Protein AF-A0A822GKS7-F1 (afdb_monomer)

Nearest PDB structures (foldseek):
  3gxz-assembly1_B  TM=4.362E-01  e=4.821E+00  Nostoc ellipsosporum

Radius of gyration: 14.97 Å; Cα contacts (8 Å, |Δi|>4): 42; chains: 1; bounding box: 28×41×36 Å

Structure (mmCIF, N/CA/C/O backbone):
data_AF-A0A822GKS7-F1
#
_entry.id   AF-A0A822GKS7-F1
#
loop_
_atom_site.group_PDB
_atom_site.id
_atom_site.type_symbol
_atom_site.label_atom_id
_atom_site.label_alt_id
_atom_site.label_comp_id
_atom_site.label_asym_id
_atom_site.label_entity_id
_atom_site.label_seq_id
_atom_site.pdbx_PDB_ins_code
_atom_site.Cartn_x
_atom_site.Cartn_y
_atom_site.Cartn_z
_atom_site.occupancy
_atom_site.B_iso_or_equiv
_atom_site.auth_seq_id
_atom_site.auth_comp_id
_atom_site.auth_asym_id
_atom_site.auth_atom_id
_atom_site.pdbx_PDB_model_num
ATOM 1 N N . PRO A 1 1 ? -2.190 29.145 0.151 1.00 40.38 1 PRO A N 1
ATOM 2 C CA . PRO A 1 1 ? -1.055 28.456 -0.508 1.00 40.38 1 PRO A CA 1
ATOM 3 C C . PRO A 1 1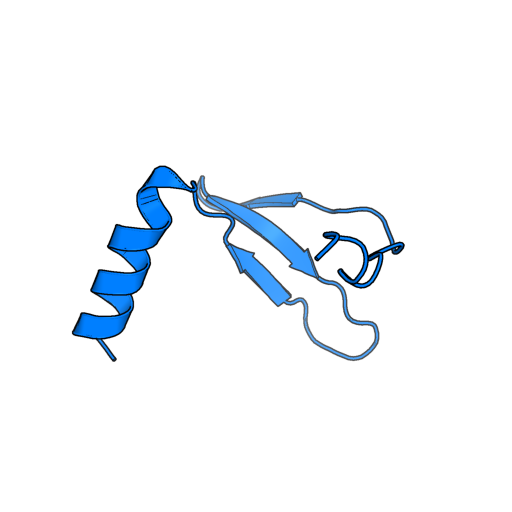 ? -1.578 27.320 -1.394 1.00 40.38 1 PRO A C 1
ATOM 5 O O . PRO A 1 1 ? -2.078 26.319 -0.892 1.00 40.38 1 PRO A O 1
ATOM 8 N N . THR A 1 2 ? -1.585 27.556 -2.702 1.00 33.81 2 THR A N 1
ATOM 9 C CA . THR A 1 2 ? -2.157 26.677 -3.724 1.00 33.81 2 THR A CA 1
ATOM 10 C C . THR A 1 2 ? -1.371 25.373 -3.863 1.00 33.81 2 THR A C 1
ATOM 12 O O . THR A 1 2 ? -0.143 25.345 -3.793 1.00 33.81 2 THR A O 1
ATOM 15 N N . ILE A 1 3 ? -2.110 24.279 -4.042 1.00 45.06 3 ILE A N 1
ATOM 16 C CA . ILE A 1 3 ? -1.649 22.888 -4.161 1.00 45.06 3 ILE A CA 1
ATOM 17 C C . ILE A 1 3 ? -1.070 22.665 -5.578 1.00 45.06 3 ILE A C 1
ATOM 19 O O . ILE A 1 3 ? -1.442 21.736 -6.280 1.00 45.06 3 ILE A O 1
ATOM 23 N N . ASP A 1 4 ? -0.188 23.555 -6.036 1.00 44.94 4 ASP A N 1
ATOM 24 C CA . ASP A 1 4 ? 0.310 23.565 -7.424 1.00 44.94 4 ASP A CA 1
ATOM 25 C C . ASP A 1 4 ? 1.750 23.041 -7.564 1.00 44.94 4 ASP A C 1
ATOM 27 O O . ASP A 1 4 ? 2.254 22.896 -8.676 1.00 44.94 4 ASP A O 1
ATOM 31 N N . ASN A 1 5 ? 2.403 22.679 -6.454 1.00 41.22 5 ASN A N 1
ATOM 32 C CA . ASN A 1 5 ? 3.804 22.235 -6.435 1.00 41.22 5 ASN A CA 1
ATOM 33 C C . ASN A 1 5 ? 3.989 20.739 -6.137 1.00 41.22 5 ASN A C 1
ATOM 35 O O . ASN A 1 5 ? 5.052 20.329 -5.672 1.00 41.22 5 ASN A O 1
ATOM 39 N N . LEU A 1 6 ? 2.991 19.895 -6.410 1.00 46.69 6 LEU A N 1
ATOM 40 C CA . LEU A 1 6 ? 3.270 18.464 -6.521 1.00 46.69 6 LEU A CA 1
ATOM 41 C C . LEU A 1 6 ? 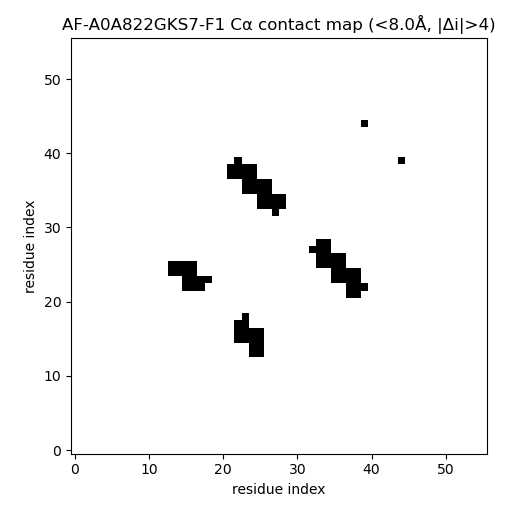3.924 18.233 -7.887 1.00 46.69 6 LEU A C 1
ATOM 43 O O . LEU A 1 6 ? 3.301 18.561 -8.902 1.00 46.69 6 LEU A O 1
ATOM 47 N N . PRO A 1 7 ? 5.164 17.706 -7.952 1.00 48.50 7 PRO A N 1
ATOM 48 C CA . PRO A 1 7 ? 5.807 17.411 -9.220 1.00 48.50 7 PRO A CA 1
ATOM 49 C C . PRO A 1 7 ? 4.857 16.531 -10.021 1.00 48.50 7 PRO A C 1
ATOM 51 O O . PRO A 1 7 ? 4.487 15.430 -9.607 1.00 48.50 7 PRO A O 1
ATOM 54 N N . LYS A 1 8 ? 4.400 17.077 -11.146 1.00 45.75 8 LYS A N 1
ATOM 55 C CA . LYS A 1 8 ? 3.554 16.392 -12.106 1.00 45.75 8 LYS A CA 1
ATOM 56 C C . LYS A 1 8 ? 4.272 15.109 -12.521 1.00 45.75 8 LYS A C 1
ATOM 58 O O . LYS A 1 8 ? 5.173 15.141 -13.354 1.00 45.75 8 LYS A O 1
ATOM 63 N N . PHE A 1 9 ? 3.869 13.981 -11.934 1.00 48.12 9 PHE A N 1
ATOM 64 C CA . PHE A 1 9 ? 4.254 12.637 -12.358 1.00 48.12 9 PHE A CA 1
ATOM 65 C C . PHE A 1 9 ? 3.588 12.333 -13.712 1.00 48.12 9 PHE A C 1
ATOM 67 O O . PHE A 1 9 ? 2.723 11.465 -13.826 1.00 48.12 9 PHE A O 1
ATOM 74 N N . TYR A 1 10 ? 3.962 13.085 -14.746 1.00 48.47 10 TYR A N 1
ATOM 75 C CA . TYR A 1 10 ? 3.755 12.702 -16.132 1.00 48.47 10 TYR A CA 1
ATOM 76 C C . TYR A 1 10 ? 4.791 11.631 -16.446 1.00 48.47 10 TYR A C 1
ATOM 78 O O . TYR A 1 10 ? 5.962 11.931 -16.661 1.00 48.47 10 TYR A O 1
ATOM 86 N N . GLY A 1 11 ? 4.386 10.366 -16.427 1.00 39.72 11 GLY A N 1
ATOM 87 C CA . GLY A 1 11 ? 5.310 9.313 -16.808 1.00 39.72 11 GLY A CA 1
ATOM 88 C C . GLY A 1 11 ? 4.771 7.908 -16.632 1.00 39.72 11 GLY A C 1
ATOM 89 O O . GLY A 1 11 ? 4.920 7.330 -15.563 1.00 39.72 11 GLY A O 1
ATOM 90 N N . LEU A 1 12 ? 4.312 7.358 -17.760 1.00 47.25 12 LEU A N 1
ATOM 91 C CA . LEU A 1 12 ? 4.382 5.938 -18.117 1.00 47.25 12 LEU A CA 1
ATOM 92 C C . LEU A 1 12 ? 3.304 5.049 -17.474 1.00 47.25 12 LEU A C 1
ATOM 94 O O . LEU A 1 12 ? 2.930 5.213 -16.318 1.00 47.25 12 LEU A O 1
ATOM 98 N N . ALA A 1 13 ? 2.753 4.143 -18.284 1.00 48.53 13 ALA A N 1
ATOM 99 C CA . ALA A 1 13 ? 1.628 3.268 -17.967 1.00 48.53 13 ALA A CA 1
ATOM 100 C C . ALA A 1 13 ? 1.665 2.747 -16.518 1.00 48.53 13 ALA A C 1
ATOM 102 O O . ALA A 1 13 ? 2.606 2.077 -16.094 1.00 48.53 13 ALA A O 1
ATOM 103 N N . ARG A 1 14 ? 0.633 3.094 -15.741 1.00 59.12 14 ARG A N 1
ATOM 104 C CA . ARG A 1 14 ? 0.529 2.757 -14.320 1.00 59.12 14 ARG A CA 1
ATOM 105 C C . ARG A 1 14 ? 0.080 1.300 -14.188 1.00 59.12 14 ARG A C 1
ATOM 107 O O . ARG A 1 14 ? -1.117 1.028 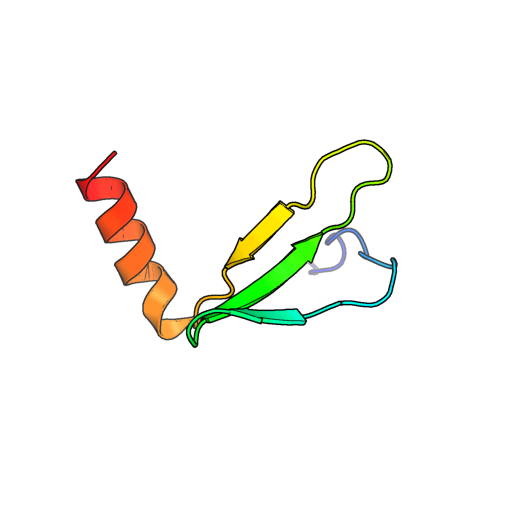-14.144 1.00 59.12 14 ARG A O 1
ATOM 114 N N . LEU A 1 15 ? 1.035 0.372 -14.162 1.00 65.50 15 LEU A N 1
ATOM 115 C CA . LEU A 1 15 ? 0.742 -1.042 -13.956 1.00 65.50 15 LEU A CA 1
ATOM 116 C C . LEU A 1 15 ? 0.422 -1.288 -12.478 1.00 65.50 15 LEU A C 1
ATOM 118 O O . LEU A 1 15 ? 1.261 -1.091 -11.594 1.00 65.50 15 LEU A O 1
ATOM 122 N N . HIS A 1 16 ? -0.813 -1.707 -12.228 1.00 77.44 16 HIS A N 1
ATOM 123 C CA . HIS A 1 16 ? -1.210 -2.270 -10.948 1.00 77.44 16 HIS A CA 1
ATOM 124 C C . HIS A 1 16 ? -1.294 -3.781 -11.091 1.00 77.44 16 HIS A C 1
ATOM 126 O O . HIS A 1 16 ? -1.754 -4.286 -12.117 1.00 77.44 16 HIS A O 1
ATOM 132 N N . ARG A 1 17 ? -0.867 -4.496 -10.056 1.00 81.69 17 ARG A N 1
ATOM 133 C CA . ARG A 1 17 ? -0.978 -5.949 -9.991 1.00 81.69 17 ARG A CA 1
ATOM 134 C C . ARG A 1 17 ? -1.592 -6.340 -8.661 1.00 81.69 17 ARG A C 1
ATOM 136 O O . ARG A 1 17 ? -1.225 -5.783 -7.631 1.00 81.69 17 ARG A O 1
ATOM 143 N N . VAL A 1 18 ? -2.510 -7.296 -8.698 1.00 86.12 18 VAL A N 1
ATOM 144 C CA . VAL A 1 18 ? -3.020 -7.949 -7.493 1.00 86.12 18 VAL A CA 1
ATOM 145 C C . VAL A 1 18 ? -2.165 -9.186 -7.239 1.00 86.12 18 VAL A C 1
ATOM 147 O O . VAL A 1 18 ? -1.985 -10.002 -8.144 1.00 86.12 18 VAL A O 1
ATOM 150 N N . ILE A 1 19 ? -1.597 -9.292 -6.042 1.00 85.44 19 ILE A N 1
ATOM 151 C CA . ILE A 1 19 ? -0.788 -10.429 -5.584 1.00 85.44 19 ILE A CA 1
ATOM 152 C C . ILE A 1 19 ? -1.328 -10.799 -4.206 1.00 85.44 19 ILE A C 1
ATOM 154 O O . ILE A 1 19 ? -1.463 -9.917 -3.363 1.00 85.44 19 ILE A O 1
ATOM 158 N N . ASP A 1 20 ? -1.706 -12.061 -4.005 1.00 87.31 20 ASP A N 1
ATOM 159 C CA . ASP A 1 20 ? -2.235 -12.571 -2.729 1.00 87.31 20 ASP A CA 1
ATOM 160 C C . ASP A 1 20 ? -3.375 -11.719 -2.133 1.00 87.31 20 ASP A C 1
ATOM 162 O O . ASP A 1 20 ? -3.466 -11.497 -0.930 1.00 87.31 20 ASP A O 1
ATOM 166 N N . GLY A 1 21 ? -4.253 -11.198 -2.999 1.00 86.62 21 GLY A N 1
ATOM 167 C CA . GLY A 1 21 ? -5.393 -10.355 -2.610 1.00 86.62 21 GLY A CA 1
ATOM 168 C C . GLY A 1 21 ? -5.051 -8.888 -2.321 1.00 86.62 21 GLY A C 1
ATOM 169 O O . GLY A 1 21 ? -5.960 -8.074 -2.172 1.00 86.62 21 GLY A O 1
ATOM 170 N N . ALA A 1 22 ? -3.771 -8.520 -2.313 1.00 86.75 22 ALA A N 1
ATOM 171 C CA . ALA A 1 22 ? -3.311 -7.160 -2.087 1.00 86.75 22 ALA A CA 1
ATOM 172 C C . ALA A 1 22 ? -2.988 -6.437 -3.403 1.00 86.75 22 ALA A C 1
ATOM 174 O O . ALA A 1 22 ? -2.451 -7.014 -4.354 1.00 86.75 22 ALA A O 1
ATOM 175 N N . LEU A 1 23 ? -3.326 -5.147 -3.466 1.00 87.88 23 LEU A N 1
ATOM 176 C CA . LEU A 1 23 ? -3.055 -4.305 -4.627 1.00 87.88 23 LEU A CA 1
ATOM 177 C C . LEU A 1 23 ? -1.653 -3.706 -4.520 1.00 87.88 23 LEU A C 1
ATOM 179 O O . LEU A 1 23 ? -1.345 -2.988 -3.574 1.00 87.88 23 LEU 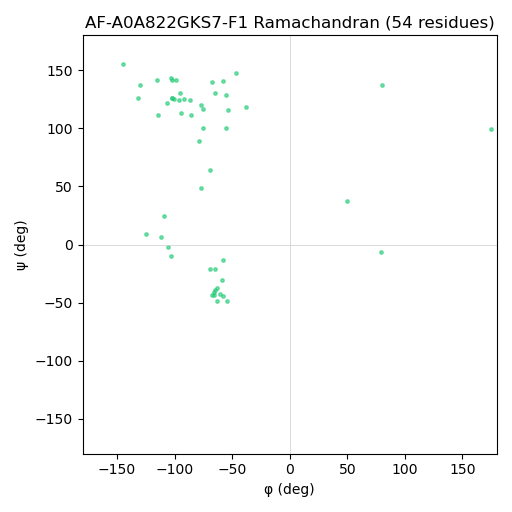A O 1
ATOM 183 N N . TYR A 1 24 ? -0.826 -3.931 -5.534 1.00 88.00 24 TYR A N 1
ATOM 184 C CA . TYR A 1 24 ? 0.515 -3.370 -5.620 1.00 88.00 24 TYR A CA 1
ATOM 185 C C . TYR A 1 24 ? 0.638 -2.418 -6.799 1.00 88.00 24 TYR A C 1
ATOM 187 O O . TYR A 1 24 ? 0.140 -2.668 -7.902 1.00 88.00 24 TYR A O 1
ATOM 195 N N . ARG A 1 25 ? 1.371 -1.331 -6.570 1.00 84.25 25 ARG A N 1
ATOM 196 C CA . ARG A 1 25 ? 1.863 -0.447 -7.618 1.00 84.25 25 ARG A CA 1
ATOM 197 C C . ARG A 1 25 ? 3.291 -0.840 -7.970 1.00 84.25 25 ARG A C 1
ATOM 199 O O . ARG A 1 25 ? 4.163 -0.853 -7.101 1.00 84.25 25 ARG A O 1
ATOM 206 N N . ILE A 1 26 ? 3.516 -1.128 -9.248 1.00 81.44 26 ILE A N 1
ATOM 207 C CA . ILE A 1 26 ? 4.821 -1.554 -9.753 1.00 81.44 26 ILE A CA 1
ATOM 208 C C . ILE A 1 26 ? 5.577 -0.341 -10.291 1.00 81.44 26 ILE A C 1
ATOM 210 O O . ILE A 1 26 ? 5.045 0.443 -11.081 1.00 81.44 26 ILE A O 1
ATOM 214 N N . PHE A 1 27 ? 6.830 -0.193 -9.869 1.00 77.50 27 PHE A N 1
ATOM 215 C CA . PHE A 1 27 ? 7.748 0.814 -10.382 1.00 77.50 27 PHE A CA 1
ATOM 216 C C . PHE A 1 27 ? 8.893 0.128 -11.115 1.00 77.50 27 PHE A C 1
ATOM 218 O O . PHE A 1 27 ? 9.752 -0.513 -10.506 1.00 77.50 27 PHE A O 1
ATOM 225 N N . HIS A 1 28 ? 8.908 0.306 -12.434 1.00 71.12 28 HIS A N 1
ATOM 226 C CA . HIS A 1 28 ? 10.023 -0.092 -13.278 1.00 71.12 28 HIS A CA 1
ATOM 227 C C . HIS A 1 28 ? 11.029 1.051 -13.282 1.00 71.12 28 HIS A C 1
ATOM 229 O O . HIS A 1 28 ? 10.759 2.130 -13.813 1.00 71.12 28 HIS A O 1
ATOM 235 N N . ASN A 1 29 ? 12.188 0.828 -12.679 1.00 67.31 29 ASN A N 1
ATOM 236 C CA . ASN A 1 29 ? 13.305 1.743 -12.808 1.00 67.31 29 ASN A CA 1
ATOM 237 C C . ASN A 1 29 ? 14.288 1.136 -13.813 1.00 67.31 29 ASN A C 1
ATOM 239 O O . ASN A 1 29 ? 14.702 -0.005 -13.647 1.00 67.31 29 ASN A O 1
ATOM 243 N N . LYS A 1 30 ? 14.663 1.886 -14.858 1.00 64.69 30 LYS A N 1
ATOM 244 C CA . LYS A 1 30 ? 15.515 1.398 -15.963 1.00 64.69 30 LYS A CA 1
ATOM 245 C C . LYS A 1 30 ? 16.884 0.863 -15.510 1.00 64.69 30 LYS A C 1
ATOM 247 O O . LYS A 1 30 ? 17.563 0.211 -16.293 1.00 64.69 30 LYS A O 1
ATOM 252 N N . HIS A 1 31 ? 17.275 1.130 -14.265 1.00 62.66 31 HIS A N 1
ATOM 253 C CA . HIS A 1 31 ? 18.566 0.753 -13.693 1.00 62.66 31 HIS A CA 1
ATOM 254 C C . HIS A 1 31 ? 18.468 -0.068 -12.392 1.00 62.66 31 HIS A C 1
ATOM 256 O O . HIS A 1 31 ? 19.482 -0.262 -11.731 1.00 62.66 31 HIS A O 1
ATOM 262 N N . SER A 1 32 ? 17.281 -0.530 -11.977 1.00 57.72 32 SER A N 1
ATOM 263 C CA . SER A 1 32 ? 17.093 -1.222 -10.689 1.00 57.72 32 SER A CA 1
ATOM 264 C C . SER A 1 32 ? 16.046 -2.326 -10.790 1.00 57.72 32 SER A C 1
ATOM 266 O O . SER A 1 32 ? 15.140 -2.255 -11.617 1.00 57.72 32 SER A O 1
ATOM 268 N N . SER A 1 33 ? 16.152 -3.309 -9.890 1.00 70.62 33 SER A N 1
ATOM 269 C CA . SER A 1 33 ? 15.106 -4.295 -9.610 1.00 70.62 33 SER A CA 1
ATOM 270 C C . SER A 1 33 ? 13.737 -3.632 -9.445 1.00 70.62 33 SER A C 1
ATOM 272 O O . SER A 1 33 ? 13.634 -2.487 -8.982 1.00 70.62 33 SER A O 1
ATOM 274 N N . GLU A 1 34 ? 12.695 -4.354 -9.855 1.00 72.56 34 GLU A N 1
ATOM 275 C CA . GLU A 1 34 ? 11.306 -3.921 -9.726 1.00 72.56 34 GLU A CA 1
ATOM 276 C C . GLU A 1 34 ? 10.997 -3.583 -8.266 1.00 72.56 34 GLU A C 1
ATOM 278 O O . GLU A 1 34 ? 11.265 -4.373 -7.358 1.00 72.56 34 GLU A O 1
ATOM 283 N N . ARG A 1 35 ? 10.439 -2.390 -8.031 1.00 78.94 35 ARG A N 1
ATOM 284 C CA . ARG A 1 35 ? 9.963 -1.999 -6.701 1.00 78.94 35 ARG A CA 1
ATOM 285 C C . ARG A 1 35 ? 8.451 -2.123 -6.656 1.00 78.94 35 ARG A C 1
ATOM 287 O O . ARG A 1 35 ? 7.750 -1.532 -7.480 1.00 78.94 35 ARG A O 1
ATOM 294 N N . LEU A 1 36 ? 7.964 -2.864 -5.670 1.00 82.44 36 LEU A N 1
ATOM 295 C CA . LEU A 1 36 ? 6.545 -3.010 -5.377 1.00 82.44 36 LEU A CA 1
ATOM 296 C C . LEU A 1 36 ? 6.196 -2.095 -4.205 1.00 82.44 36 LEU A C 1
ATOM 298 O O . LEU A 1 36 ? 6.814 -2.187 -3.147 1.00 82.44 36 LEU A O 1
ATOM 302 N N . LEU A 1 37 ? 5.212 -1.217 -4.388 1.00 85.62 37 LEU A N 1
ATOM 303 C CA . LEU A 1 37 ? 4.595 -0.488 -3.281 1.00 85.62 37 LEU A CA 1
ATOM 304 C C . LEU A 1 37 ? 3.206 -1.062 -3.036 1.00 85.62 37 LEU A C 1
ATOM 306 O O . LEU A 1 37 ? 2.372 -1.063 -3.945 1.00 85.62 37 LEU A O 1
ATOM 310 N N . LEU A 1 38 ? 2.965 -1.540 -1.817 1.00 87.19 38 LEU A N 1
ATOM 311 C CA . LEU A 1 38 ? 1.639 -1.956 -1.380 1.00 87.19 38 LEU A CA 1
ATOM 312 C C . LEU A 1 38 ? 0.709 -0.738 -1.347 1.00 87.19 38 LEU A C 1
ATOM 314 O O . LEU A 1 38 ? 1.050 0.305 -0.788 1.00 87.19 38 LEU A O 1
ATOM 318 N N . VAL A 1 39 ? -0.466 -0.876 -1.950 1.00 87.44 39 VAL A N 1
ATOM 319 C CA . VAL A 1 39 ? -1.539 0.110 -1.872 1.00 87.44 39 VAL A CA 1
ATOM 320 C C . VAL A 1 39 ? -2.466 -0.308 -0.743 1.00 87.44 39 VAL A C 1
ATOM 322 O O . VAL A 1 39 ? -3.137 -1.334 -0.830 1.00 87.44 39 VAL A O 1
ATOM 325 N N . ILE A 1 40 ? -2.498 0.502 0.309 1.00 87.50 40 ILE A N 1
ATOM 326 C CA . ILE A 1 40 ? -3.354 0.290 1.476 1.00 87.50 40 ILE A CA 1
ATOM 327 C C . ILE A 1 40 ? -4.565 1.233 1.427 1.00 87.50 40 ILE A C 1
ATOM 329 O O . ILE A 1 40 ? -4.420 2.380 0.986 1.00 87.50 40 ILE A O 1
ATOM 333 N N . PRO A 1 41 ? -5.758 0.790 1.862 1.00 87.62 41 PRO A N 1
ATOM 334 C CA . PRO A 1 41 ? -6.909 1.672 2.021 1.00 87.62 41 PRO A CA 1
ATOM 335 C C . PRO A 1 41 ? -6.594 2.815 2.987 1.00 87.62 41 PRO A C 1
ATOM 337 O O . PRO A 1 41 ? -5.965 2.605 4.024 1.00 87.62 41 PRO A O 1
ATOM 340 N N . SER A 1 42 ? -7.078 4.026 2.696 1.00 89.38 42 SER A N 1
ATOM 341 C CA . SER A 1 42 ? -6.834 5.196 3.554 1.00 89.38 42 SER A CA 1
ATOM 342 C C . SER A 1 42 ? -7.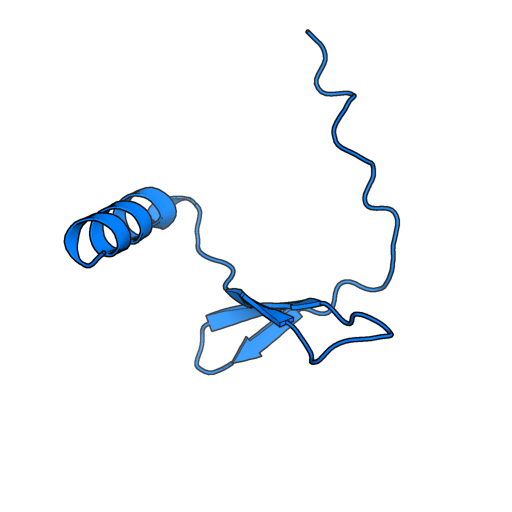348 5.006 4.984 1.00 89.38 42 SER A C 1
ATOM 344 O O . SER A 1 42 ? -6.761 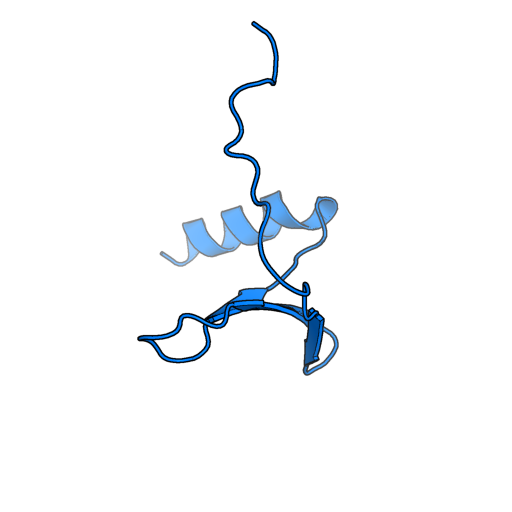5.543 5.917 1.00 89.38 42 SER A O 1
ATOM 346 N N . SER A 1 43 ? -8.416 4.223 5.159 1.00 93.31 43 SER A N 1
ATOM 347 C CA . SER A 1 43 ? -8.989 3.869 6.461 1.00 93.31 43 SER A CA 1
ATOM 348 C C . SER A 1 43 ? -8.060 3.030 7.342 1.00 93.31 43 SER A C 1
ATOM 350 O O . SER A 1 43 ? -8.244 3.014 8.552 1.00 93.31 43 SER A O 1
ATOM 352 N N . GLU A 1 44 ? -7.071 2.344 6.763 1.00 91.50 44 GLU A N 1
ATOM 353 C CA . GLU A 1 44 ? -6.166 1.448 7.495 1.00 91.50 44 GLU A CA 1
ATOM 354 C C . GLU A 1 44 ? -4.777 2.044 7.746 1.00 91.50 44 GLU A C 1
ATOM 356 O O . GLU A 1 44 ? -4.003 1.497 8.529 1.00 91.50 44 GLU A O 1
ATOM 361 N N . VAL A 1 45 ? -4.464 3.188 7.128 1.00 90.88 45 VAL A N 1
ATOM 362 C CA . VAL A 1 45 ? -3.136 3.821 7.198 1.00 90.88 45 VAL A CA 1
ATOM 363 C C . VAL A 1 45 ? -2.690 4.043 8.640 1.00 90.88 45 VAL A C 1
ATOM 365 O O . VAL A 1 45 ? -1.576 3.665 8.992 1.00 90.88 45 VAL A O 1
ATOM 368 N N . THR A 1 46 ? -3.550 4.608 9.489 1.00 94.81 46 THR A N 1
ATOM 369 C CA . THR A 1 46 ? -3.204 4.893 10.890 1.00 94.81 46 THR A CA 1
ATOM 370 C C . THR A 1 46 ? -2.851 3.623 11.660 1.00 94.81 46 THR A C 1
ATOM 372 O O . THR A 1 46 ? -1.856 3.607 12.378 1.00 94.81 4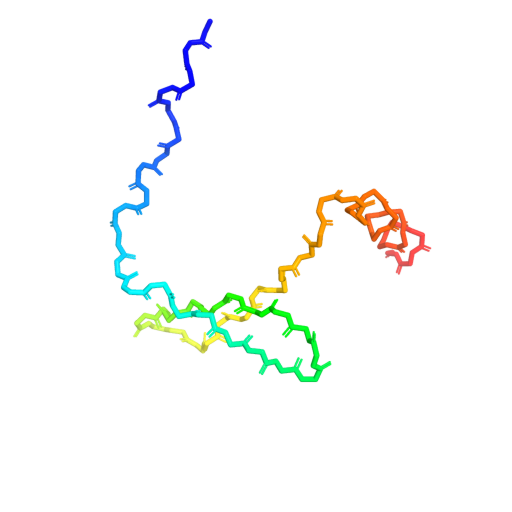6 THR A O 1
ATOM 375 N N . ASN A 1 47 ? -3.614 2.544 11.469 1.00 95.25 47 ASN A N 1
ATOM 376 C CA . ASN A 1 47 ? -3.375 1.275 12.159 1.00 95.25 47 ASN A CA 1
ATOM 377 C C . ASN A 1 47 ? -2.042 0.656 11.729 1.00 95.25 47 ASN A C 1
ATOM 379 O O . ASN A 1 47 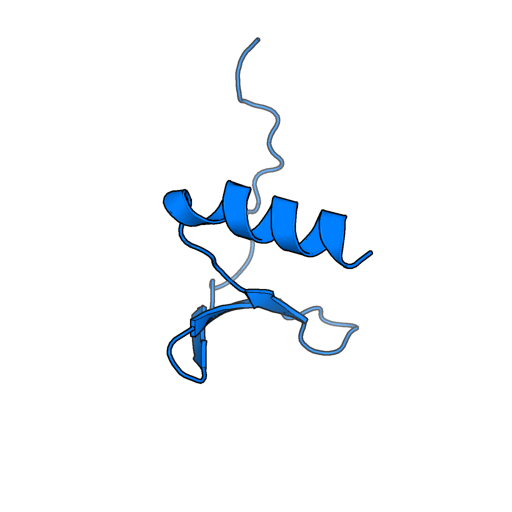? -1.268 0.204 12.565 1.00 95.25 47 ASN A 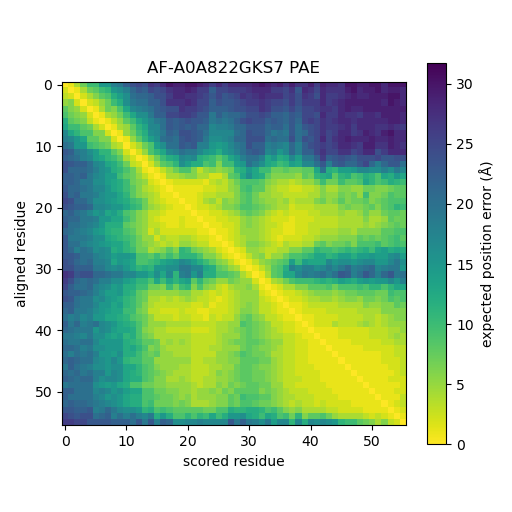O 1
ATOM 383 N N . ILE A 1 48 ? -1.752 0.674 10.427 1.00 90.38 48 ILE A N 1
ATOM 384 C CA . ILE A 1 48 ? -0.507 0.127 9.880 1.00 90.38 48 ILE A CA 1
ATOM 385 C C . ILE A 1 48 ? 0.702 0.938 10.352 1.00 90.38 48 ILE A C 1
ATOM 387 O O . ILE A 1 48 ? 1.727 0.359 10.706 1.00 90.38 48 ILE A O 1
ATOM 391 N N . LEU A 1 49 ? 0.590 2.268 10.390 1.00 91.00 49 LEU A N 1
ATOM 392 C CA . LEU A 1 49 ? 1.658 3.128 10.900 1.00 91.00 49 LEU A CA 1
ATOM 393 C C . LEU A 1 49 ? 1.906 2.908 12.393 1.00 91.00 49 LEU A C 1
ATOM 395 O O . LEU A 1 49 ? 3.064 2.881 12.804 1.00 91.00 49 LEU A O 1
ATOM 399 N N . GLN A 1 50 ? 0.848 2.712 13.184 1.00 95.12 50 GLN A N 1
ATOM 400 C CA . GLN A 1 50 ? 0.984 2.389 14.603 1.00 95.12 50 GLN A CA 1
ATOM 401 C C . GLN A 1 50 ? 1.696 1.046 14.798 1.00 95.12 50 GLN A C 1
ATOM 403 O O . GLN A 1 50 ? 2.681 0.986 15.522 1.00 95.12 50 GLN A O 1
ATOM 408 N N . LEU A 1 51 ? 1.277 -0.003 14.079 1.00 95.06 51 LEU A N 1
ATOM 409 C CA . LEU A 1 51 ? 1.941 -1.310 14.125 1.00 95.06 51 LEU A CA 1
ATOM 410 C C . LEU A 1 51 ? 3.421 -1.209 13.739 1.00 95.06 51 LEU A C 1
ATOM 412 O O . LEU A 1 51 ? 4.277 -1.784 14.402 1.00 95.06 51 LEU A O 1
ATOM 416 N N . ALA A 1 52 ? 3.743 -0.463 12.682 1.00 90.31 52 ALA A N 1
ATOM 417 C CA . ALA A 1 52 ? 5.130 -0.267 12.276 1.00 90.31 52 ALA A CA 1
ATOM 418 C C . ALA A 1 52 ? 5.951 0.458 13.353 1.00 90.31 52 ALA A C 1
ATOM 420 O O . ALA A 1 52 ? 7.113 0.123 13.537 1.00 90.31 52 ALA A O 1
ATOM 421 N N . HIS A 1 53 ? 5.359 1.425 14.059 1.00 94.31 53 HIS A N 1
ATOM 422 C CA . HIS A 1 53 ? 6.013 2.124 15.163 1.00 94.31 53 HIS A CA 1
ATOM 423 C C . HIS A 1 53 ? 6.268 1.206 16.364 1.00 94.31 53 HIS A C 1
ATOM 425 O O . HIS A 1 53 ? 7.360 1.228 16.919 1.00 94.31 53 HIS A O 1
ATOM 431 N N . ASP A 1 54 ? 5.288 0.377 16.727 1.00 94.62 54 ASP A N 1
ATOM 432 C CA . ASP A 1 54 ? 5.370 -0.522 17.884 1.00 94.62 54 ASP A CA 1
ATOM 433 C C . ASP A 1 54 ? 6.387 -1.666 17.683 1.00 94.62 54 ASP A C 1
ATOM 435 O O . ASP A 1 54 ? 6.853 -2.267 18.651 1.00 94.62 54 ASP A O 1
ATOM 439 N N . HIS A 1 55 ? 6.731 -1.973 16.427 1.00 82.56 55 HIS A N 1
ATOM 440 C CA . HIS A 1 55 ? 7.634 -3.060 16.035 1.00 82.56 55 HIS A CA 1
ATOM 441 C C . HIS A 1 55 ? 8.982 -2.591 15.436 1.00 82.56 55 HIS A C 1
ATOM 443 O O . HIS A 1 55 ? 9.734 -3.440 14.946 1.00 82.56 55 HIS A O 1
ATOM 449 N N . ALA A 1 56 ? 9.278 -1.284 15.438 1.00 66.06 56 ALA A N 1
ATOM 450 C CA . ALA A 1 56 ? 10.524 -0.694 14.918 1.00 66.06 56 ALA A CA 1
ATOM 451 C C . ALA A 1 56 ? 11.651 -0.655 15.960 1.00 66.06 56 ALA A C 1
ATOM 453 O O . ALA A 1 56 ? 12.817 -0.856 15.546 1.00 66.06 56 ALA A O 1
#

Solvent-accessible surface area (backbone atoms only — not comparable to full-atom values): 3839 Å² total; per-residue (Å²): 136,79,92,76,80,67,81,79,83,81,72,75,87,84,49,67,46,76,54,98,89,41,46,27,42,60,43,86,44,101,87,51,77,77,43,76,43,78,61,72,60,81,90,48,48,66,59,55,52,50,52,52,62,79,73,106

pLDDT: mean 73.78, std 18.67, range [33.81, 95.25]

Sequence (56 aa):
PTIDNLPKFYGLARLHRVIDGALYRIFHNKHSSERLLLVIPSSEVTNILQLAHDHA

Mean predicted aligned error: 11.17 Å

Secondary structure (DSSP, 8-state):
--S--S-----S---EEEETTEEEEEEEETTEEEEEEEE--GGGHHHHHHHHHHT-

Foldseek 3Di:
DDPPPDPPPPDDDFDWDQDPNWIWTWDDDVPDDIDTDTDDDPVCVVVVVVVVVVVD

Organism: NCBI:txid392032